Protein AF-A0AAD1SUN0-F1 (afdb_monomer)

Radius of gyration: 38.85 Å; Cα contacts (8 Å, |Δi|>4): 7; chains: 1; bounding box: 91×62×96 Å

Mean predicted aligned error: 17.89 Å

Secondary structure (DSSP, 8-state):
-----------------------------------HHHHHHHHHHHHHHHHHHHHHHHSTT--HHHHHHHHHHHHHHHHHHHHHHHHHHHHHHHHHHHHHHHHHHHHHHHHHHHHHHHHHHHHHHHHHHHHHHHHHHHHHHT-

Structure (mmCIF, N/CA/C/O backbone):
data_AF-A0AAD1SUN0-F1
#
_entry.id   AF-A0AAD1SUN0-F1
#
loop_
_atom_site.group_PDB
_atom_site.id
_atom_site.type_symbol
_atom_site.label_atom_id
_atom_site.label_alt_id
_atom_site.label_comp_id
_atom_site.label_asym_id
_atom_site.label_entity_id
_atom_site.label_seq_id
_atom_site.pdbx_PDB_ins_code
_atom_site.Cartn_x
_atom_site.Cartn_y
_atom_site.Cartn_z
_atom_site.occupancy
_atom_site.B_iso_or_equiv
_atom_site.auth_seq_id
_atom_site.auth_comp_id
_atom_site.auth_asym_id
_atom_site.auth_atom_id
_atom_site.pdbx_PDB_model_num
ATOM 1 N N . MET A 1 1 ? -53.455 -51.529 -36.685 1.00 41.94 1 MET A N 1
ATOM 2 C CA . MET A 1 1 ? -52.200 -52.299 -36.630 1.00 41.94 1 MET A CA 1
ATOM 3 C C . MET A 1 1 ? -51.258 -51.545 -35.699 1.00 41.94 1 MET A C 1
ATOM 5 O O . MET A 1 1 ? -50.273 -50.977 -36.146 1.00 41.94 1 MET A O 1
ATOM 9 N N . ASP A 1 2 ? -51.741 -51.198 -34.504 1.00 36.34 2 ASP A N 1
ATOM 10 C CA . ASP A 1 2 ? -51.813 -52.067 -33.309 1.00 36.34 2 ASP A CA 1
ATOM 11 C C . ASP A 1 2 ? -50.389 -52.243 -32.767 1.00 36.34 2 ASP A C 1
ATOM 13 O O . ASP A 1 2 ? -49.570 -52.905 -33.393 1.00 36.34 2 ASP A O 1
ATOM 17 N N . ASP A 1 3 ? -49.972 -51.387 -31.837 1.00 35.53 3 ASP A N 1
ATOM 18 C CA . ASP A 1 3 ? -50.198 -51.480 -30.381 1.00 35.53 3 ASP A CA 1
ATOM 19 C C . ASP A 1 3 ? -49.191 -52.420 -29.702 1.00 35.53 3 ASP A C 1
ATOM 21 O O . ASP A 1 3 ? -48.706 -53.370 -30.306 1.00 35.53 3 ASP A O 1
ATOM 25 N N . PHE A 1 4 ? -48.954 -52.142 -28.413 1.00 38.84 4 PHE A N 1
ATOM 26 C CA . PHE A 1 4 ? -48.244 -52.963 -27.419 1.00 38.84 4 PHE A CA 1
ATOM 27 C C . PHE A 1 4 ? -46.701 -52.795 -27.413 1.00 38.84 4 PHE A C 1
ATOM 29 O O . PHE A 1 4 ? -46.012 -53.251 -28.309 1.00 38.84 4 PHE A O 1
ATOM 36 N N . LEU A 1 5 ? -46.030 -52.174 -26.427 1.00 44.25 5 LEU A N 1
ATOM 37 C CA . LEU A 1 5 ? -46.347 -51.982 -25.005 1.00 44.25 5 LEU A CA 1
ATOM 38 C C . LEU A 1 5 ? -45.581 -50.792 -24.376 1.00 44.25 5 LEU A C 1
ATOM 40 O O . LEU A 1 5 ? -44.365 -50.815 -24.210 1.00 44.25 5 LEU A O 1
ATOM 44 N N . ARG A 1 6 ? -46.336 -49.800 -23.905 1.00 42.62 6 ARG A N 1
ATOM 45 C CA . ARG A 1 6 ? -46.276 -49.283 -22.513 1.00 42.62 6 ARG A CA 1
ATOM 46 C C . ARG A 1 6 ? -47.408 -50.015 -21.740 1.00 42.62 6 ARG A C 1
ATOM 48 O O . ARG A 1 6 ? -48.245 -50.571 -22.455 1.00 42.62 6 ARG A O 1
ATOM 55 N N . PRO A 1 7 ? -47.593 -49.994 -20.392 1.00 51.97 7 PRO A N 1
ATOM 56 C CA . PRO A 1 7 ? -46.972 -49.250 -19.264 1.00 51.97 7 PRO A CA 1
ATOM 57 C C . PRO A 1 7 ? -46.774 -50.229 -18.029 1.00 51.97 7 PRO A C 1
ATOM 59 O O . PRO A 1 7 ? -46.517 -51.390 -18.345 1.00 51.97 7 PRO A O 1
ATOM 62 N N . PRO A 1 8 ? -46.877 -49.933 -16.689 1.00 49.47 8 PRO A N 1
ATOM 63 C CA . PRO A 1 8 ? -47.323 -48.738 -15.944 1.00 49.47 8 PRO A CA 1
ATOM 64 C C . PRO A 1 8 ? -46.429 -48.234 -14.769 1.00 49.47 8 PRO A C 1
ATOM 66 O O . PRO A 1 8 ? -45.365 -48.791 -14.509 1.00 49.47 8 PRO A O 1
ATOM 69 N N . PRO A 1 9 ? -46.834 -47.123 -14.100 1.00 50.16 9 PRO A N 1
ATOM 70 C CA . PRO A 1 9 ? -46.079 -46.412 -13.060 1.00 50.16 9 PRO A CA 1
ATOM 71 C C . PRO A 1 9 ? -46.618 -46.649 -11.623 1.00 50.16 9 PRO A C 1
ATOM 73 O O . PRO A 1 9 ? -47.548 -47.428 -11.432 1.00 50.16 9 PRO A O 1
ATOM 76 N N . VAL A 1 10 ? -46.107 -45.841 -10.669 1.00 39.06 10 VAL A N 1
ATOM 77 C CA . VAL A 1 10 ? -46.597 -45.544 -9.289 1.00 39.06 10 VAL A CA 1
ATOM 78 C C . VAL A 1 10 ? -45.982 -46.467 -8.210 1.00 39.06 10 VAL A C 1
ATOM 80 O O . VAL A 1 10 ? -45.992 -47.675 -8.365 1.00 39.06 10 VAL A O 1
ATOM 83 N N . THR A 1 11 ? -45.296 -45.980 -7.161 1.00 35.53 11 THR A N 1
ATOM 84 C CA . THR A 1 11 ? -45.828 -45.227 -5.998 1.00 35.53 11 THR A CA 1
ATOM 85 C C . THR A 1 11 ? -44.794 -44.341 -5.279 1.00 35.53 11 THR A C 1
ATOM 87 O O . THR A 1 11 ? -43.646 -44.726 -5.076 1.00 35.53 11 THR A O 1
ATOM 90 N N . GLN A 1 12 ? -45.262 -43.173 -4.822 1.00 39.38 12 GLN A N 1
ATOM 91 C CA . GLN A 1 12 ? -44.633 -42.284 -3.836 1.00 39.38 12 GLN A CA 1
ATOM 92 C C . GLN A 1 12 ? -44.513 -42.942 -2.444 1.00 39.38 12 GLN A C 1
ATOM 94 O O . GLN A 1 12 ? -45.413 -43.673 -2.038 1.00 39.38 12 GLN A O 1
ATOM 99 N N . GLY A 1 13 ? -43.479 -42.582 -1.671 1.00 31.98 13 GLY A N 1
ATOM 100 C CA . GLY A 1 13 ? -43.454 -42.745 -0.209 1.00 31.98 13 GLY A CA 1
ATOM 101 C C . GLY A 1 13 ? -42.093 -42.411 0.432 1.00 31.98 13 GLY A C 1
ATOM 102 O O . GLY A 1 13 ? -41.074 -42.738 -0.167 1.00 31.98 13 GLY A O 1
ATOM 103 N N . PRO A 1 14 ? -42.033 -41.733 1.599 1.00 47.59 14 PRO A N 1
ATOM 104 C CA . PRO A 1 14 ? -40.945 -40.821 1.957 1.00 47.59 14 PRO A CA 1
ATOM 105 C C . PRO A 1 14 ? -40.041 -41.375 3.064 1.00 47.59 14 PRO A C 1
ATOM 107 O O . PRO A 1 14 ? -40.528 -41.662 4.149 1.00 47.59 14 PRO A O 1
ATOM 110 N N . HIS A 1 15 ? -38.722 -41.414 2.871 1.00 38.75 15 HIS A N 1
ATOM 111 C CA . HIS A 1 15 ? -37.797 -41.534 4.001 1.00 38.75 15 HIS A CA 1
ATOM 112 C C . HIS A 1 15 ? -36.588 -40.628 3.812 1.00 38.75 15 HIS A C 1
ATOM 114 O O . HIS A 1 15 ? -35.881 -40.677 2.808 1.00 38.75 15 HIS A O 1
ATOM 120 N N . GLY A 1 16 ? -36.432 -39.732 4.784 1.00 44.34 16 GLY A N 1
ATOM 121 C CA . GLY A 1 16 ? -35.433 -38.688 4.793 1.00 44.34 16 GLY A CA 1
ATOM 122 C C . GLY A 1 16 ? -34.009 -39.223 4.812 1.00 44.34 16 GLY A C 1
ATOM 123 O O . GLY A 1 16 ? -33.679 -40.183 5.502 1.00 44.34 16 GLY A O 1
ATOM 124 N N . ALA A 1 17 ? -33.151 -38.498 4.113 1.00 36.12 17 ALA A N 1
ATOM 125 C CA . ALA A 1 17 ? -31.751 -38.399 4.455 1.00 36.12 17 ALA A CA 1
ATOM 126 C C . ALA A 1 17 ? -31.394 -36.916 4.383 1.00 36.12 17 ALA A C 1
ATOM 128 O O . ALA A 1 17 ? -31.304 -36.318 3.312 1.00 36.12 17 ALA A O 1
ATOM 129 N N . THR A 1 18 ? -31.260 -36.320 5.561 1.00 41.66 18 THR A N 1
ATOM 130 C CA . THR A 1 18 ? -30.666 -35.012 5.806 1.00 41.66 18 THR A CA 1
ATOM 131 C C . THR A 1 18 ? -29.306 -34.933 5.111 1.00 41.66 18 THR A C 1
ATOM 133 O O . THR A 1 18 ? -28.296 -35.364 5.664 1.00 41.66 18 THR A O 1
ATOM 136 N N . MET A 1 19 ? -29.248 -34.377 3.901 1.00 37.12 19 MET A N 1
ATOM 137 C CA . MET A 1 19 ? -27.981 -33.961 3.309 1.00 37.12 19 MET A CA 1
ATOM 138 C C . MET A 1 19 ? -27.712 -32.526 3.743 1.00 37.12 19 MET A C 1
ATOM 140 O O . MET A 1 19 ? -28.298 -31.574 3.237 1.00 37.12 19 MET A O 1
ATOM 144 N N . ARG A 1 20 ? -26.856 -32.423 4.766 1.00 38.78 20 ARG A N 1
ATOM 145 C CA . ARG A 1 20 ? -26.199 -31.206 5.255 1.00 38.78 20 ARG A CA 1
ATOM 146 C C . ARG A 1 20 ? -25.945 -30.221 4.110 1.00 38.78 20 ARG A C 1
ATOM 148 O O . ARG A 1 20 ? -25.212 -30.555 3.181 1.00 38.78 20 ARG A O 1
ATOM 155 N N . SER A 1 21 ? -26.466 -28.999 4.238 1.00 36.56 21 SER A N 1
ATOM 156 C CA . SER A 1 21 ? -25.979 -27.841 3.487 1.00 36.56 21 SER A CA 1
ATOM 157 C C . SER A 1 21 ? -24.461 -27.772 3.619 1.00 36.56 21 SER A C 1
ATOM 159 O O . SER A 1 21 ? -23.932 -27.412 4.670 1.00 36.56 21 SER A O 1
ATOM 161 N N . LYS A 1 22 ? -23.745 -28.133 2.553 1.00 40.53 22 LYS A N 1
ATOM 162 C CA . LYS A 1 22 ? -22.375 -27.673 2.354 1.00 40.53 22 LYS A CA 1
ATOM 163 C C . LYS A 1 22 ? -22.503 -26.201 1.991 1.00 40.53 22 LYS A C 1
ATOM 165 O O . LYS A 1 22 ? -22.790 -25.866 0.847 1.00 40.53 22 LYS A O 1
ATOM 170 N N . THR A 1 23 ? -22.338 -25.331 2.980 1.00 38.06 23 THR A N 1
ATOM 171 C CA . THR A 1 23 ? -21.992 -23.934 2.735 1.00 38.06 23 THR A CA 1
ATOM 172 C C . THR A 1 23 ? -20.718 -23.953 1.896 1.00 38.06 23 THR A C 1
ATOM 174 O O . THR A 1 23 ? -19.643 -24.271 2.404 1.00 38.06 23 THR A O 1
ATOM 177 N N . MET A 1 24 ? -20.841 -23.720 0.588 1.00 34.72 24 MET A N 1
ATOM 178 C CA . MET A 1 24 ? -19.691 -23.385 -0.240 1.00 34.72 24 MET A CA 1
ATOM 179 C C . MET A 1 24 ? -19.200 -22.038 0.274 1.00 34.72 24 MET A C 1
ATOM 181 O O . MET A 1 24 ? -19.840 -21.011 0.062 1.00 34.72 24 MET A O 1
ATOM 185 N N . MET A 1 25 ? -18.100 -22.066 1.022 1.00 39.41 25 MET A N 1
ATOM 186 C CA . MET A 1 25 ? -17.300 -20.872 1.251 1.00 39.41 25 MET A CA 1
ATOM 187 C C . MET A 1 25 ? -16.955 -20.301 -0.130 1.00 39.41 25 MET A C 1
ATOM 189 O O . MET A 1 25 ? -16.603 -21.091 -1.014 1.00 39.41 25 MET A O 1
ATOM 193 N N . PRO A 1 26 ? -17.050 -18.982 -0.353 1.00 39.50 26 PRO A N 1
ATOM 194 C CA . PRO A 1 26 ? -16.457 -18.401 -1.540 1.00 39.50 26 PRO A CA 1
ATOM 195 C C . PRO A 1 26 ? -14.958 -18.690 -1.459 1.00 39.50 26 PRO A C 1
ATOM 197 O O . PRO A 1 26 ? -14.254 -18.175 -0.593 1.00 39.50 26 PRO A O 1
ATOM 200 N N . THR A 1 27 ? -14.478 -19.587 -2.315 1.00 39.59 27 THR A N 1
ATOM 201 C CA . THR A 1 27 ? -13.056 -19.686 -2.612 1.00 39.59 27 THR A CA 1
ATOM 202 C C . THR A 1 27 ? -12.670 -18.350 -3.215 1.00 39.59 27 THR A C 1
ATOM 204 O O . THR A 1 27 ? -13.026 -18.063 -4.359 1.00 39.59 27 THR A O 1
ATOM 207 N N . SER A 1 28 ? -11.998 -17.518 -2.422 1.00 39.12 28 SER A N 1
ATOM 208 C CA . SER A 1 28 ? -11.240 -16.388 -2.936 1.00 39.12 28 SER A CA 1
ATOM 209 C C . SER A 1 28 ? -10.418 -16.889 -4.122 1.00 39.12 28 SER A C 1
ATOM 211 O O . SER A 1 28 ? -9.710 -17.890 -3.961 1.00 39.12 28 SER A O 1
ATOM 213 N N . PRO A 1 29 ? -10.475 -16.259 -5.304 1.00 42.75 29 PRO A N 1
ATOM 214 C CA . PRO A 1 29 ? -9.428 -16.478 -6.277 1.00 42.75 29 PRO A CA 1
ATOM 215 C C . PRO A 1 29 ? -8.157 -15.843 -5.702 1.00 42.75 29 PRO A C 1
ATOM 217 O O . PRO A 1 29 ? -7.904 -14.655 -5.861 1.00 42.75 29 PRO A O 1
ATOM 220 N N . ILE A 1 30 ? -7.372 -16.640 -4.976 1.00 47.72 30 ILE A N 1
ATOM 221 C CA . ILE A 1 30 ? -5.936 -16.410 -4.851 1.00 47.72 30 ILE A CA 1
ATOM 222 C C . ILE A 1 30 ? -5.380 -16.780 -6.217 1.00 47.72 30 ILE A C 1
ATOM 224 O O . ILE A 1 30 ? -5.221 -17.962 -6.505 1.00 47.72 30 ILE A O 1
ATOM 228 N N . SER A 1 31 ? -5.188 -15.795 -7.086 1.00 44.25 31 SER A N 1
ATOM 229 C CA . SER A 1 31 ? -4.322 -15.893 -8.266 1.00 44.25 31 SER A CA 1
ATOM 230 C C . SER A 1 31 ? -4.162 -14.507 -8.878 1.00 44.25 31 SER A C 1
ATOM 232 O O . SER A 1 31 ? -4.681 -14.220 -9.951 1.00 44.25 31 SER A O 1
ATOM 234 N N . THR A 1 32 ? -3.419 -13.660 -8.176 1.00 43.69 32 THR A N 1
ATOM 235 C CA . THR A 1 32 ? -2.655 -12.593 -8.827 1.00 43.69 32 THR A CA 1
ATOM 236 C C . THR A 1 32 ? -1.283 -12.484 -8.171 1.00 43.69 32 THR A C 1
ATOM 238 O O . THR A 1 32 ? -0.776 -11.400 -7.939 1.00 43.69 32 THR A O 1
ATOM 241 N N . GLU A 1 33 ? -0.644 -13.623 -7.892 1.00 40.44 33 GLU A N 1
ATOM 242 C CA . GLU A 1 33 ? 0.822 -13.663 -7.901 1.00 40.44 33 GLU A CA 1
ATOM 243 C C . GLU A 1 33 ? 1.262 -13.704 -9.371 1.00 40.44 33 GLU A C 1
ATOM 245 O O . GLU A 1 33 ? 1.795 -14.692 -9.873 1.00 40.44 33 GLU A O 1
ATOM 250 N N . VAL A 1 34 ? 0.964 -12.639 -10.117 1.00 45.28 34 VAL A N 1
ATOM 251 C CA . VAL A 1 34 ? 1.682 -12.383 -11.360 1.00 45.28 34 VAL A CA 1
ATOM 252 C C . VAL A 1 34 ? 3.023 -11.813 -10.920 1.00 45.28 34 VAL A C 1
ATOM 254 O O . VAL A 1 34 ? 3.179 -10.621 -10.739 1.00 45.28 34 VAL A O 1
ATOM 257 N N . SER A 1 35 ? 3.963 -12.722 -10.667 1.00 50.03 35 SER A N 1
ATOM 258 C CA . SER A 1 35 ? 5.331 -12.594 -11.160 1.00 50.03 35 SER A CA 1
ATOM 259 C C . SER A 1 35 ? 6.093 -11.289 -10.866 1.00 50.03 35 SER A C 1
ATOM 261 O O . SER A 1 35 ? 6.850 -10.844 -11.721 1.00 50.03 35 SER A O 1
ATOM 263 N N . GLU A 1 36 ? 6.054 -10.763 -9.638 1.00 45.72 36 GLU A N 1
ATOM 264 C CA . GLU A 1 36 ? 7.056 -9.763 -9.204 1.00 45.72 36 GLU A CA 1
ATOM 265 C C . GLU A 1 36 ? 8.490 -10.263 -9.486 1.00 45.72 36 GLU A C 1
ATOM 267 O O . GLU A 1 36 ? 9.360 -9.511 -9.914 1.00 45.72 36 GLU A O 1
ATOM 272 N N . ALA A 1 37 ? 8.722 -11.575 -9.345 1.00 41.97 37 ALA A N 1
ATOM 273 C CA . ALA A 1 37 ? 9.991 -12.208 -9.694 1.00 41.97 37 ALA A CA 1
ATOM 274 C C . ALA A 1 37 ? 10.290 -12.230 -11.207 1.00 41.97 37 ALA A C 1
ATOM 276 O O . ALA A 1 37 ? 11.460 -12.156 -11.566 1.00 41.97 37 ALA A O 1
ATOM 277 N N . SER A 1 38 ? 9.282 -12.325 -12.088 1.00 49.25 38 SER A N 1
ATOM 278 C CA . SER A 1 38 ? 9.527 -12.337 -13.544 1.00 49.25 38 SER A CA 1
ATOM 279 C C . SER A 1 38 ? 9.716 -10.930 -14.114 1.00 49.25 38 SER A C 1
ATOM 281 O O . SER A 1 38 ? 10.458 -10.754 -15.079 1.00 49.25 38 SER A O 1
ATOM 283 N N . GLU A 1 39 ? 9.080 -9.919 -13.519 1.00 54.66 39 GLU A N 1
ATOM 284 C CA . GLU A 1 39 ? 9.265 -8.518 -13.912 1.00 54.66 39 GLU A CA 1
ATOM 285 C C . GLU A 1 39 ? 10.636 -8.002 -13.454 1.00 54.66 39 GLU A C 1
ATOM 287 O O . GLU A 1 39 ? 11.357 -7.398 -14.249 1.00 54.66 39 GLU A O 1
ATOM 292 N N . LEU A 1 40 ? 11.077 -8.360 -12.238 1.00 56.44 40 LEU A N 1
ATOM 293 C CA . LEU A 1 40 ? 12.424 -8.038 -11.754 1.00 56.44 40 LEU A CA 1
ATOM 294 C C . LEU A 1 40 ? 13.521 -8.644 -12.648 1.00 56.44 40 LEU A C 1
ATOM 296 O O . LEU A 1 40 ? 14.489 -7.959 -12.976 1.00 56.44 40 LEU A O 1
ATOM 300 N N . THR A 1 41 ? 13.350 -9.893 -13.107 1.00 61.81 41 THR A N 1
ATOM 301 C CA . THR A 1 41 ? 14.300 -10.523 -14.042 1.00 61.81 41 THR A CA 1
ATOM 302 C C . THR A 1 41 ? 14.341 -9.835 -15.406 1.00 61.81 41 THR A C 1
ATOM 304 O O . THR A 1 41 ? 15.405 -9.779 -16.018 1.00 61.81 41 THR A O 1
ATOM 307 N N . GLY A 1 42 ? 13.220 -9.271 -15.869 1.00 70.25 42 GLY A N 1
ATOM 308 C CA . GLY A 1 42 ? 13.174 -8.507 -17.118 1.00 70.25 42 GLY A CA 1
ATOM 309 C C . GLY A 1 42 ? 13.968 -7.203 -17.023 1.00 70.25 42 GLY A C 1
ATOM 310 O O . GLY A 1 42 ? 14.765 -6.897 -17.908 1.00 70.25 42 GLY A O 1
ATOM 311 N N . TYR A 1 43 ? 13.833 -6.472 -15.912 1.00 68.31 43 TYR A N 1
ATOM 312 C CA . TYR A 1 43 ? 14.621 -5.260 -15.671 1.00 68.31 43 TYR A CA 1
ATOM 313 C C . TYR A 1 43 ? 16.120 -5.547 -15.528 1.00 68.31 43 TYR A C 1
ATOM 315 O O . TYR A 1 43 ? 16.939 -4.792 -16.052 1.00 68.31 43 TYR A O 1
ATOM 323 N N . GLU A 1 44 ? 16.500 -6.633 -14.849 1.00 73.88 44 GLU A N 1
ATOM 324 C CA . GLU A 1 44 ? 17.904 -7.052 -14.732 1.00 73.88 44 GLU A CA 1
ATOM 325 C C . GLU A 1 44 ? 18.524 -7.380 -16.096 1.00 73.88 44 GLU A C 1
ATOM 327 O O . GLU A 1 44 ? 19.663 -6.986 -16.364 1.00 73.88 44 GLU A O 1
ATOM 332 N N . GLU A 1 45 ? 17.768 -8.039 -16.976 1.00 76.75 45 GLU A N 1
ATOM 333 C CA . GLU A 1 45 ? 18.192 -8.331 -18.343 1.00 76.75 45 GLU A CA 1
ATOM 334 C C . GLU A 1 45 ? 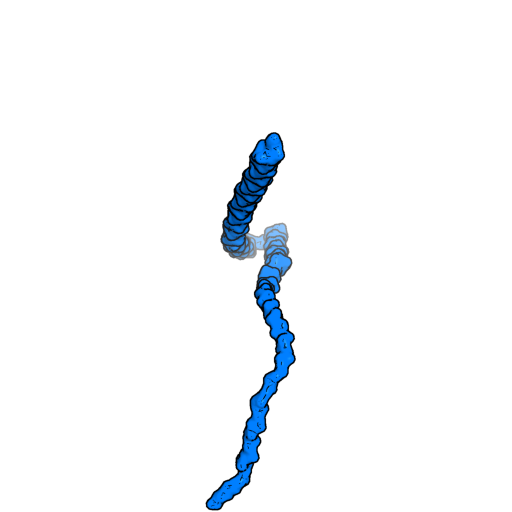18.370 -7.042 -19.160 1.00 76.75 45 GLU A C 1
ATOM 336 O O . GLU A 1 45 ? 19.441 -6.831 -19.734 1.00 76.75 45 GLU A O 1
ATOM 341 N N . THR A 1 46 ? 17.396 -6.123 -19.141 1.00 77.44 46 THR A N 1
ATOM 342 C CA . THR A 1 46 ? 17.505 -4.822 -19.828 1.00 77.44 46 THR A CA 1
ATOM 343 C C . THR A 1 46 ? 18.689 -3.999 -19.309 1.00 77.44 46 THR A C 1
ATOM 345 O O . THR A 1 46 ? 19.428 -3.400 -20.090 1.00 77.44 46 THR A O 1
ATOM 348 N N . ILE A 1 47 ? 18.937 -3.995 -17.995 1.00 78.06 47 ILE A N 1
ATOM 349 C CA . ILE A 1 47 ? 20.110 -3.340 -17.393 1.00 78.06 47 ILE A CA 1
ATOM 350 C C . ILE A 1 47 ? 21.416 -4.001 -17.854 1.00 78.06 47 ILE A C 1
ATOM 352 O O . ILE A 1 47 ? 22.410 -3.302 -18.068 1.00 78.06 47 ILE A O 1
ATOM 356 N N . GLY A 1 48 ? 21.420 -5.324 -18.027 1.00 78.44 48 GLY A N 1
ATOM 357 C CA . GLY A 1 48 ? 22.531 -6.077 -18.603 1.00 78.44 48 GLY A CA 1
ATOM 358 C C . GLY A 1 48 ? 22.867 -5.623 -20.024 1.00 78.44 48 GLY A C 1
ATOM 359 O O . GLY A 1 48 ? 24.023 -5.296 -20.293 1.00 78.44 48 GLY A O 1
ATOM 360 N N . TRP A 1 49 ? 21.860 -5.510 -20.894 1.00 79.06 49 TRP A N 1
ATOM 361 C CA . TRP A 1 49 ? 22.023 -5.014 -22.266 1.00 79.06 49 TRP A CA 1
ATOM 362 C C . TRP A 1 49 ? 22.517 -3.562 -22.303 1.00 79.06 49 TRP A C 1
ATOM 364 O O . TRP A 1 49 ? 23.512 -3.269 -22.960 1.00 79.06 49 TRP A O 1
ATOM 374 N N . MET A 1 50 ? 21.929 -2.671 -21.497 1.00 75.81 50 MET A N 1
ATOM 375 C CA . MET A 1 50 ? 22.376 -1.272 -21.405 1.00 75.81 50 MET A CA 1
ATOM 376 C C . MET A 1 50 ? 23.824 -1.140 -20.912 1.00 75.81 50 MET A C 1
ATOM 378 O O . MET A 1 50 ? 24.554 -0.237 -21.326 1.00 75.81 50 MET A O 1
ATOM 382 N N . ARG A 1 51 ? 24.256 -2.021 -20.001 1.00 76.81 51 ARG A N 1
ATOM 383 C CA . ARG A 1 51 ? 25.641 -2.061 -19.518 1.00 76.81 51 ARG A CA 1
ATOM 384 C C . ARG A 1 51 ? 26.600 -2.511 -20.619 1.00 76.81 51 ARG A C 1
ATOM 386 O O . ARG A 1 51 ? 27.690 -1.950 -20.706 1.00 76.81 51 ARG A O 1
ATOM 393 N N . GLU A 1 52 ? 26.213 -3.498 -21.419 1.00 76.56 52 GLU A N 1
ATOM 394 C CA . GLU A 1 52 ? 27.015 -3.978 -22.546 1.00 76.56 52 GLU A CA 1
ATOM 395 C C . GLU A 1 52 ? 27.151 -2.894 -23.624 1.00 76.56 52 GLU A C 1
ATOM 397 O O . GLU A 1 52 ? 28.266 -2.589 -24.048 1.00 76.56 52 GLU A O 1
ATOM 402 N N . ASP A 1 53 ? 26.059 -2.206 -23.966 1.00 72.88 53 ASP A N 1
ATOM 403 C CA . ASP A 1 53 ? 26.074 -1.078 -24.905 1.00 72.88 53 ASP A CA 1
ATOM 404 C C . ASP A 1 53 ? 26.977 0.064 -24.412 1.00 72.88 53 ASP A C 1
ATOM 406 O O . ASP A 1 53 ? 27.781 0.615 -25.169 1.00 72.88 53 ASP A O 1
ATOM 410 N N . LEU A 1 54 ? 26.923 0.387 -23.113 1.00 69.88 54 LEU A N 1
ATOM 411 C CA . LEU A 1 54 ? 27.836 1.348 -22.485 1.00 69.88 54 LEU A CA 1
ATOM 412 C C . LEU A 1 54 ? 29.295 0.881 -22.510 1.00 69.88 54 LEU A C 1
ATOM 414 O O . LEU A 1 54 ? 30.195 1.696 -22.717 1.00 69.88 54 LEU A O 1
ATOM 418 N N . HIS A 1 55 ? 29.549 -0.412 -22.312 1.00 73.06 55 HIS A N 1
ATOM 419 C CA . HIS A 1 55 ? 30.894 -0.970 -22.375 1.00 73.06 55 HIS A CA 1
ATOM 420 C C . HIS A 1 55 ? 31.469 -0.862 -23.795 1.00 73.06 55 HIS A C 1
ATOM 422 O O . HIS A 1 55 ? 32.606 -0.408 -23.961 1.00 73.06 55 HIS A O 1
ATOM 428 N N . ILE A 1 56 ? 30.664 -1.170 -24.818 1.00 70.25 56 ILE A N 1
ATOM 429 C CA . ILE A 1 56 ? 31.011 -0.983 -26.233 1.00 70.25 56 ILE A CA 1
ATOM 430 C C . ILE A 1 56 ? 31.346 0.488 -26.504 1.00 70.25 56 ILE A C 1
ATOM 432 O O . ILE A 1 56 ? 32.403 0.768 -27.064 1.00 70.25 56 ILE A O 1
ATOM 436 N N . LEU A 1 57 ? 30.532 1.433 -26.017 1.00 63.97 57 LEU A N 1
ATOM 437 C CA . LEU A 1 57 ? 30.772 2.880 -26.154 1.00 63.97 57 LEU A CA 1
ATOM 438 C C . LEU A 1 57 ? 32.081 3.360 -25.503 1.00 63.97 57 LEU A C 1
ATOM 440 O O . LEU A 1 57 ? 32.639 4.372 -25.927 1.00 63.97 57 LEU A O 1
ATOM 444 N N . THR A 1 58 ? 32.582 2.661 -24.479 1.00 64.94 58 THR A N 1
ATOM 445 C CA . THR A 1 58 ? 33.856 2.990 -23.812 1.00 64.94 58 THR A CA 1
ATOM 446 C C . THR A 1 58 ? 35.086 2.321 -24.432 1.00 64.94 58 THR A C 1
ATOM 448 O O . THR A 1 58 ? 36.216 2.673 -24.080 1.00 64.94 58 THR A O 1
ATOM 451 N N . ALA A 1 59 ? 34.906 1.383 -25.366 1.00 69.19 59 ALA A N 1
ATOM 452 C CA . ALA A 1 59 ? 36.011 0.731 -26.058 1.00 69.19 59 ALA A CA 1
ATOM 453 C C . ALA A 1 59 ? 36.645 1.676 -27.099 1.00 69.19 59 ALA A C 1
ATOM 455 O O . ALA A 1 59 ? 35.955 2.289 -27.910 1.00 69.19 59 ALA A O 1
ATOM 456 N N . SER A 1 60 ? 37.983 1.767 -27.127 1.00 57.34 60 SER A N 1
ATOM 457 C CA . SER A 1 60 ? 38.753 2.705 -27.977 1.00 57.34 60 SER A CA 1
ATOM 458 C C . SER A 1 60 ? 38.627 2.508 -29.503 1.00 57.34 60 SER A C 1
ATOM 460 O O . SER A 1 60 ? 39.360 3.141 -30.258 1.00 57.34 60 SER A O 1
ATOM 462 N N . SER A 1 61 ? 37.740 1.627 -29.967 1.00 65.19 61 SER A N 1
ATOM 463 C CA . SER A 1 61 ? 37.517 1.267 -31.373 1.00 65.19 61 SER A CA 1
ATOM 464 C C . SER A 1 61 ? 36.208 1.796 -31.968 1.00 65.19 61 SER A C 1
ATOM 466 O O . SER A 1 61 ? 35.974 1.584 -33.155 1.00 65.19 61 SER A O 1
ATOM 468 N N . VAL A 1 62 ? 35.347 2.447 -31.179 1.00 64.88 62 VAL A N 1
ATOM 469 C CA . VAL A 1 62 ? 34.074 2.998 -31.670 1.00 64.88 62 VAL A CA 1
ATOM 470 C C . VAL A 1 62 ? 34.323 4.322 -32.389 1.00 64.88 62 VAL A C 1
ATOM 472 O O . VAL A 1 62 ? 34.983 5.215 -31.856 1.00 64.88 62 VAL A O 1
ATOM 475 N N . THR A 1 63 ? 33.806 4.454 -33.611 1.00 68.44 63 THR A N 1
ATOM 476 C CA . THR A 1 63 ? 33.879 5.714 -34.360 1.00 68.44 63 THR A CA 1
ATOM 477 C C . THR A 1 63 ? 32.712 6.631 -33.988 1.00 68.44 63 THR A C 1
ATOM 479 O O . THR A 1 63 ? 31.656 6.172 -33.557 1.00 68.44 63 THR A O 1
ATOM 482 N N . GLU A 1 64 ? 32.860 7.944 -34.179 1.00 63.09 64 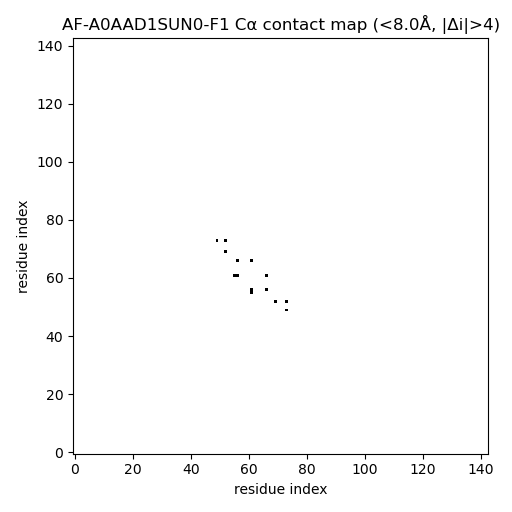GLU A N 1
ATOM 483 C C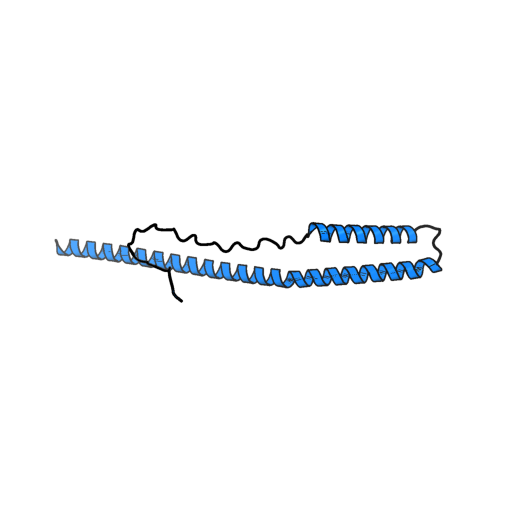A . GLU A 1 64 ? 31.793 8.922 -33.895 1.00 63.09 64 GLU A CA 1
ATOM 484 C C . GLU A 1 64 ? 30.488 8.620 -34.669 1.00 63.09 64 GLU A C 1
ATOM 486 O O . GLU A 1 64 ? 29.393 8.904 -34.185 1.00 63.09 64 GLU A O 1
ATOM 491 N N . ALA A 1 65 ? 30.597 7.968 -35.8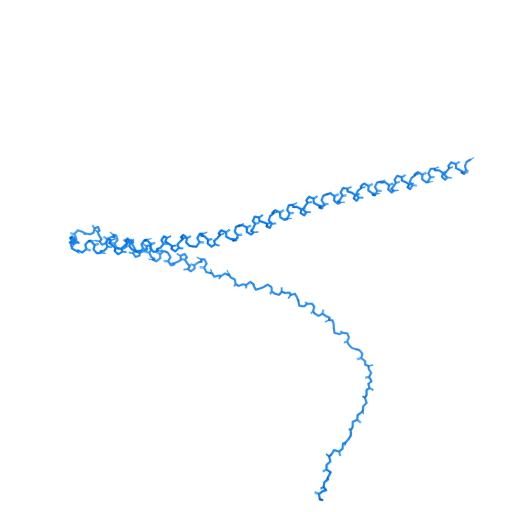34 1.00 68.75 65 ALA A N 1
ATOM 492 C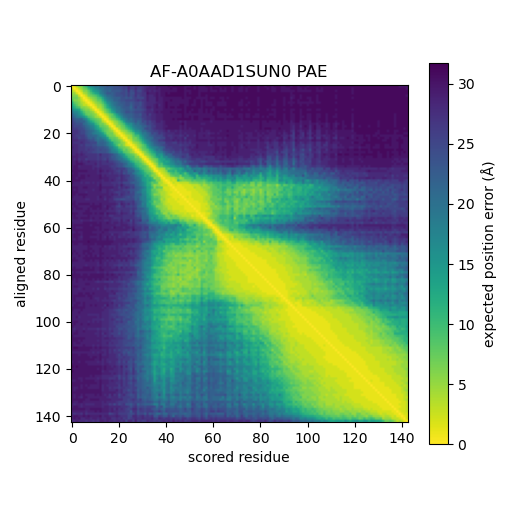 CA . ALA A 1 65 ? 29.465 7.537 -36.655 1.00 68.75 65 ALA A CA 1
ATOM 493 C C . ALA A 1 65 ? 28.650 6.386 -36.032 1.00 68.75 65 ALA A C 1
ATOM 495 O O . ALA A 1 65 ? 27.442 6.317 -36.251 1.00 68.75 65 ALA A O 1
ATOM 496 N N . ASP A 1 66 ? 29.285 5.529 -35.230 1.00 68.31 66 ASP A N 1
ATOM 497 C CA . ASP A 1 66 ? 28.636 4.420 -34.515 1.00 68.31 66 ASP A CA 1
ATOM 498 C C . ASP A 1 66 ? 28.119 4.865 -33.134 1.00 68.31 66 ASP A C 1
ATOM 500 O O . ASP A 1 66 ? 27.177 4.295 -32.585 1.00 68.31 66 ASP A O 1
ATOM 504 N N . PHE A 1 67 ? 28.710 5.930 -32.587 1.00 69.00 67 PHE A N 1
ATOM 505 C CA . PHE A 1 67 ? 28.404 6.462 -31.260 1.00 69.00 67 PHE A CA 1
ATOM 506 C C . PHE A 1 67 ? 27.017 7.118 -31.181 1.00 69.00 67 PHE A C 1
ATOM 508 O O . PHE A 1 67 ? 26.247 6.855 -30.259 1.00 69.00 67 PHE A O 1
ATOM 515 N N . ILE A 1 68 ? 26.676 7.969 -32.154 1.00 75.88 68 ILE A N 1
ATOM 516 C CA . ILE A 1 68 ? 25.404 8.712 -32.181 1.00 75.88 68 ILE A CA 1
ATOM 517 C C . ILE A 1 68 ? 24.168 7.790 -32.205 1.00 75.88 68 ILE A C 1
ATOM 519 O O . ILE A 1 68 ? 23.276 7.999 -31.378 1.00 75.88 68 ILE A O 1
ATOM 523 N N . PRO A 1 69 ? 24.066 6.788 -33.104 1.00 80.31 69 PRO A N 1
ATOM 524 C CA . PRO A 1 69 ? 22.895 5.915 -33.139 1.00 80.31 69 PRO A CA 1
ATOM 525 C C . PRO A 1 69 ? 22.761 5.067 -31.870 1.00 80.31 69 PRO A C 1
ATOM 527 O O . PRO A 1 69 ? 21.651 4.925 -31.370 1.00 80.31 69 PRO A O 1
ATOM 530 N N . LEU A 1 70 ? 23.871 4.577 -31.307 1.00 77.00 70 LEU A N 1
ATOM 531 C CA . LEU A 1 70 ? 23.857 3.767 -30.087 1.00 77.00 70 LEU A CA 1
ATOM 532 C C . LEU A 1 70 ? 23.410 4.576 -28.857 1.00 77.00 70 LEU A C 1
ATOM 534 O O . LEU A 1 70 ? 22.627 4.097 -28.042 1.00 77.00 70 LEU A O 1
ATOM 538 N N . VAL A 1 71 ? 23.837 5.838 -28.744 1.00 78.69 71 VAL A N 1
ATOM 539 C CA . VAL A 1 71 ? 23.375 6.731 -27.669 1.00 78.69 71 VAL A CA 1
ATOM 540 C C . VAL A 1 71 ? 21.891 7.075 -27.810 1.00 78.69 71 VAL A C 1
ATOM 542 O O . VAL A 1 71 ? 21.184 7.131 -26.801 1.00 78.69 71 VAL A O 1
ATOM 545 N N . GLU A 1 72 ? 21.391 7.318 -29.024 1.00 82.31 72 GLU A N 1
ATOM 546 C CA . GLU A 1 72 ? 19.959 7.581 -29.221 1.00 82.31 72 GLU A CA 1
ATOM 547 C C . GLU A 1 72 ? 19.098 6.334 -28.975 1.00 82.31 72 GLU A C 1
ATOM 549 O O . GLU A 1 72 ? 18.015 6.472 -28.400 1.00 82.31 72 GLU A O 1
ATOM 554 N N . ASP A 1 73 ? 19.590 5.139 -29.312 1.00 82.56 73 ASP A N 1
ATOM 555 C CA . ASP A 1 73 ? 18.911 3.877 -29.004 1.00 82.56 73 ASP A CA 1
ATOM 556 C C . ASP A 1 73 ? 18.846 3.635 -27.490 1.00 82.56 73 ASP A C 1
ATOM 558 O O . ASP A 1 73 ? 17.756 3.516 -26.927 1.00 82.56 73 ASP A O 1
ATOM 562 N N . LEU A 1 74 ? 19.977 3.752 -26.784 1.00 82.31 74 LEU A N 1
ATOM 563 C CA . LEU A 1 74 ? 20.027 3.655 -25.321 1.00 82.31 74 LEU A CA 1
ATOM 564 C C . LEU A 1 74 ? 19.082 4.664 -24.646 1.00 82.31 74 LEU A C 1
ATOM 566 O O . LEU A 1 74 ? 18.347 4.345 -23.711 1.00 82.31 74 LEU A O 1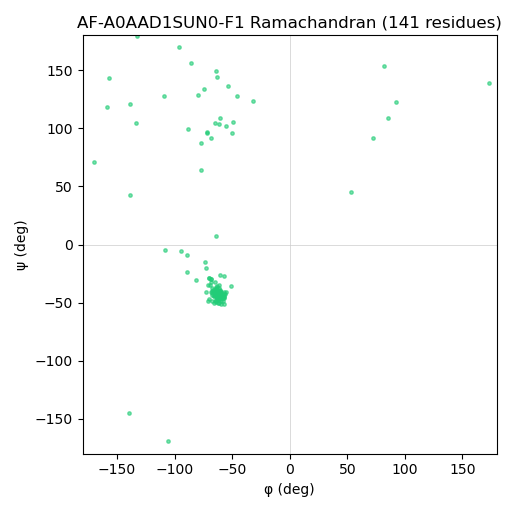
ATOM 570 N N . LYS A 1 75 ? 19.052 5.901 -25.142 1.00 82.50 75 LYS A N 1
ATOM 571 C CA . LYS A 1 75 ? 18.171 6.965 -24.643 1.00 82.50 75 LYS A CA 1
ATOM 572 C C . LYS A 1 75 ? 16.694 6.701 -24.945 1.00 82.50 75 LYS A C 1
ATOM 574 O O . LYS A 1 75 ? 15.835 7.198 -24.210 1.00 82.50 75 LYS A O 1
ATOM 579 N N . SER A 1 76 ? 16.381 5.994 -26.029 1.00 85.38 76 SER A N 1
ATOM 580 C CA . SER A 1 76 ? 15.027 5.540 -26.354 1.00 85.38 76 SER A CA 1
ATOM 581 C C . SER A 1 76 ? 14.592 4.429 -25.399 1.00 85.38 76 SER A C 1
ATOM 583 O O . SER A 1 76 ? 13.541 4.548 -24.766 1.00 85.38 76 SER A O 1
ATOM 585 N N . THR A 1 77 ? 15.449 3.426 -25.200 1.00 85.50 77 THR A N 1
ATOM 586 C CA . THR A 1 77 ? 15.238 2.314 -24.264 1.00 85.50 77 THR A CA 1
ATOM 587 C C . THR A 1 77 ? 15.015 2.823 -22.844 1.00 85.50 77 THR A C 1
ATOM 589 O O . THR A 1 77 ? 13.970 2.555 -22.256 1.00 85.50 77 THR A O 1
ATOM 592 N N . ILE A 1 78 ? 15.897 3.689 -22.330 1.00 82.75 78 ILE A N 1
ATOM 593 C CA . ILE A 1 78 ? 15.737 4.302 -21.000 1.00 82.75 78 ILE A CA 1
ATOM 594 C C . ILE A 1 78 ? 14.408 5.062 -20.889 1.00 82.75 78 ILE A C 1
ATOM 596 O O . ILE A 1 78 ? 13.726 4.974 -19.869 1.00 82.75 78 ILE A O 1
ATOM 600 N N . ARG A 1 79 ? 14.011 5.819 -21.922 1.00 88.44 79 ARG A N 1
ATOM 601 C CA . ARG A 1 79 ? 12.731 6.546 -21.903 1.00 88.44 79 ARG A CA 1
ATOM 602 C C . ARG A 1 79 ? 11.532 5.603 -21.838 1.00 88.44 79 ARG A C 1
ATOM 604 O O . ARG A 1 79 ? 10.583 5.914 -21.119 1.00 88.44 79 ARG A O 1
ATOM 611 N N . SER A 1 80 ? 11.575 4.494 -22.570 1.00 86.06 80 SER A N 1
ATOM 612 C CA . SER A 1 80 ? 10.522 3.476 -22.553 1.00 86.06 80 SER A CA 1
ATOM 613 C C . SER A 1 80 ? 10.406 2.822 -21.176 1.00 86.06 80 SER A C 1
ATOM 615 O O . SER A 1 80 ? 9.315 2.775 -20.613 1.00 86.06 80 SER A O 1
ATOM 617 N N . GLU A 1 81 ? 11.532 2.416 -20.590 1.00 85.69 81 GLU A N 1
ATOM 618 C CA . GLU A 1 81 ? 11.568 1.776 -19.269 1.00 85.69 81 GLU A CA 1
ATOM 619 C C . GLU A 1 81 ? 11.082 2.712 -18.156 1.00 85.69 81 GLU A C 1
ATOM 621 O O . GLU A 1 81 ? 10.264 2.337 -17.319 1.00 85.69 81 GLU A O 1
ATOM 626 N N . VAL A 1 82 ? 11.499 3.983 -18.181 1.00 84.75 82 VAL A N 1
ATOM 627 C CA . VAL A 1 82 ? 11.014 4.991 -17.224 1.00 84.75 82 VAL A CA 1
ATOM 628 C C . VAL A 1 82 ? 9.509 5.226 -17.373 1.00 84.75 82 VAL A C 1
ATOM 630 O O . VAL A 1 82 ? 8.817 5.435 -16.375 1.00 84.75 82 VAL A O 1
ATOM 633 N N . ALA A 1 83 ? 8.980 5.206 -18.599 1.00 83.94 83 ALA A N 1
ATOM 634 C CA . ALA A 1 83 ? 7.546 5.342 -18.830 1.00 83.94 83 ALA A CA 1
ATOM 635 C C . ALA A 1 83 ? 6.764 4.129 -18.303 1.00 83.94 83 ALA A C 1
ATOM 637 O O . ALA A 1 83 ? 5.721 4.323 -17.676 1.00 83.94 83 ALA A O 1
ATOM 638 N N . ALA A 1 84 ? 7.282 2.913 -18.506 1.00 85.19 84 ALA A N 1
ATOM 639 C CA . ALA A 1 84 ? 6.705 1.681 -17.975 1.00 85.19 84 ALA A CA 1
ATOM 640 C C . ALA A 1 84 ? 6.692 1.685 -16.439 1.00 85.19 84 ALA A C 1
ATOM 642 O O . ALA A 1 84 ? 5.626 1.553 -15.841 1.00 85.19 84 ALA A O 1
ATOM 643 N N . LEU A 1 85 ? 7.829 1.988 -15.807 1.00 85.31 85 LEU A N 1
ATOM 644 C CA . LEU A 1 85 ? 7.936 2.070 -14.348 1.00 85.31 85 LEU A CA 1
ATOM 645 C C . LEU A 1 85 ? 7.001 3.139 -13.767 1.00 85.31 85 LEU A C 1
ATOM 647 O O . LEU A 1 85 ? 6.357 2.942 -12.741 1.00 85.31 85 LEU A O 1
ATOM 651 N N . LYS A 1 86 ? 6.880 4.291 -14.436 1.00 86.12 86 LYS A N 1
ATOM 652 C CA . LYS A 1 86 ? 5.945 5.338 -14.012 1.00 86.12 86 LYS A CA 1
ATOM 653 C C . LYS A 1 86 ? 4.494 4.859 -14.079 1.00 86.12 86 LYS A C 1
ATOM 655 O O . LYS A 1 86 ? 3.718 5.194 -13.187 1.00 86.12 86 LYS A O 1
ATOM 660 N N . ALA A 1 87 ? 4.128 4.108 -15.116 1.00 81.94 87 ALA A N 1
ATOM 661 C CA . ALA A 1 87 ? 2.797 3.525 -15.227 1.00 81.94 87 ALA A CA 1
ATOM 662 C C . ALA A 1 87 ? 2.545 2.520 -14.092 1.00 81.94 87 ALA A C 1
ATOM 664 O O . ALA A 1 87 ? 1.517 2.608 -13.424 1.00 81.94 87 ALA A O 1
ATOM 665 N N . GLU A 1 88 ? 3.506 1.650 -13.796 1.00 85.44 88 GLU A N 1
ATOM 666 C CA . GLU A 1 88 ? 3.414 0.685 -12.697 1.00 85.44 88 GLU A CA 1
ATOM 667 C C . GLU A 1 88 ? 3.242 1.380 -11.334 1.00 85.44 88 GLU A C 1
ATOM 669 O O . GLU A 1 88 ? 2.300 1.090 -10.593 1.00 85.44 88 GLU A O 1
ATOM 674 N N . VAL A 1 89 ? 4.038 2.417 -11.054 1.00 83.00 89 VAL A N 1
ATOM 675 C CA . VAL A 1 89 ? 3.880 3.251 -9.849 1.00 83.00 89 VAL A CA 1
ATOM 676 C C . VAL A 1 89 ? 2.479 3.861 -9.766 1.00 83.00 89 VAL A C 1
ATOM 678 O O . VAL A 1 89 ? 1.878 3.871 -8.694 1.00 83.00 89 VAL A O 1
ATOM 681 N N . THR A 1 90 ? 1.913 4.335 -10.881 1.00 82.94 90 THR A N 1
ATOM 682 C CA . THR A 1 90 ? 0.528 4.837 -10.874 1.00 82.94 90 THR A CA 1
ATOM 683 C C . THR A 1 90 ? -0.508 3.738 -10.654 1.00 82.94 90 THR A C 1
ATOM 685 O O . THR A 1 90 ? -1.543 4.005 -10.051 1.00 82.94 90 THR A O 1
ATOM 688 N N . THR A 1 91 ? -0.249 2.497 -11.077 1.00 85.00 91 THR A N 1
ATOM 689 C CA . THR A 1 91 ? -1.160 1.377 -10.789 1.00 85.00 91 THR A CA 1
ATOM 690 C C . THR A 1 91 ? -1.158 0.979 -9.316 1.00 85.00 91 THR A C 1
ATOM 692 O O . THR A 1 91 ? -2.198 0.552 -8.821 1.00 85.00 91 THR A O 1
ATOM 695 N N . LEU A 1 92 ? -0.046 1.186 -8.600 1.00 84.19 92 LEU A N 1
ATOM 696 C CA . LEU A 1 92 ? 0.063 0.960 -7.153 1.00 84.19 92 LEU A CA 1
ATOM 697 C C . LEU A 1 92 ? -0.670 2.018 -6.309 1.00 84.19 92 LEU A C 1
ATOM 699 O O . LEU A 1 92 ? -1.038 1.736 -5.169 1.00 84.19 92 LEU A O 1
ATOM 703 N N . ASP A 1 93 ? -0.952 3.200 -6.863 1.00 86.44 93 ASP A N 1
ATOM 704 C CA . ASP A 1 93 ? -1.674 4.275 -6.166 1.00 86.44 93 ASP A CA 1
ATOM 705 C C . ASP A 1 93 ? -3.094 3.840 -5.749 1.00 86.44 93 ASP A C 1
ATOM 707 O O . ASP A 1 93 ? -3.546 4.096 -4.632 1.00 86.44 93 ASP A O 1
ATOM 711 N N . HIS A 1 94 ? -3.791 3.091 -6.609 1.00 81.88 94 HIS A N 1
ATOM 712 C CA . HIS A 1 94 ? -5.146 2.608 -6.322 1.00 81.88 94 HIS A CA 1
ATOM 713 C C . HIS A 1 94 ? -5.208 1.571 -5.178 1.00 81.88 94 HIS A C 1
ATOM 715 O O . HIS A 1 94 ? -6.024 1.752 -4.269 1.00 81.88 94 HIS A O 1
ATOM 721 N N . PRO A 1 95 ? -4.373 0.512 -5.150 1.00 89.50 95 PRO A N 1
ATOM 722 C CA . PRO A 1 95 ? -4.245 -0.381 -4.000 1.00 89.50 95 PRO A CA 1
ATOM 723 C C . PRO A 1 95 ? -3.903 0.339 -2.694 1.00 89.50 95 PRO A C 1
ATOM 725 O O . PRO A 1 95 ? -4.480 0.006 -1.658 1.00 89.50 95 PRO A O 1
ATOM 728 N N . VAL A 1 96 ? -3.006 1.331 -2.730 1.00 90.56 96 VAL A N 1
ATOM 729 C CA . VAL A 1 96 ? -2.617 2.097 -1.534 1.00 90.56 96 VAL A CA 1
ATOM 730 C C . VAL A 1 96 ? -3.809 2.879 -0.985 1.00 90.56 96 VAL A C 1
ATOM 732 O O . VAL A 1 96 ? -4.142 2.729 0.189 1.00 90.56 96 VAL A O 1
ATOM 735 N N . GLN A 1 97 ? -4.532 3.618 -1.830 1.00 91.25 97 GLN A N 1
ATOM 736 C CA . GLN A 1 97 ? -5.738 4.349 -1.415 1.00 91.25 97 GLN A CA 1
ATOM 737 C C . GLN A 1 97 ? -6.840 3.416 -0.884 1.00 91.25 97 GLN A C 1
ATOM 739 O O . GLN A 1 97 ? -7.550 3.739 0.078 1.00 91.25 97 GLN A O 1
ATOM 744 N N . ALA A 1 98 ? -6.990 2.232 -1.487 1.00 91.31 98 ALA A N 1
ATOM 745 C CA . ALA A 1 98 ? -7.925 1.217 -1.011 1.00 91.31 98 ALA A CA 1
ATOM 746 C C . ALA A 1 98 ? -7.527 0.682 0.375 1.00 91.31 98 ALA A C 1
ATOM 748 O O . ALA A 1 98 ? -8.388 0.512 1.242 1.00 91.31 98 ALA A O 1
ATOM 749 N N . LEU A 1 99 ? -6.231 0.461 0.607 1.00 94.00 99 LEU A N 1
ATOM 750 C CA . LEU A 1 99 ? -5.705 0.023 1.896 1.00 94.00 99 LEU A CA 1
ATOM 751 C C . LEU A 1 99 ? -5.889 1.096 2.975 1.00 94.00 99 LEU A C 1
ATOM 753 O O . LEU A 1 99 ? -6.353 0.783 4.070 1.00 94.00 99 LEU A O 1
ATOM 757 N N . GLU A 1 100 ? -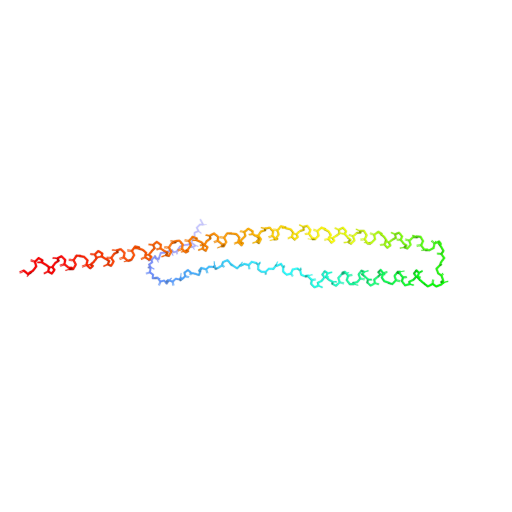5.600 2.360 2.665 1.00 95.69 100 GLU A N 1
ATOM 758 C CA . GLU A 1 100 ? -5.849 3.492 3.567 1.00 95.69 100 GLU A CA 1
ATOM 759 C C . GLU A 1 100 ? -7.329 3.574 3.966 1.00 95.69 100 GLU A C 1
ATOM 761 O O . GLU A 1 100 ? -7.662 3.697 5.148 1.00 95.69 100 GLU A O 1
ATOM 766 N N . SER A 1 101 ? -8.231 3.406 2.994 1.00 95.00 101 SER A N 1
ATOM 767 C CA . SER A 1 101 ? -9.678 3.377 3.235 1.00 95.00 101 SER A CA 1
ATOM 768 C C . SER A 1 101 ? -10.088 2.212 4.145 1.00 95.00 101 SER A C 1
ATOM 770 O O . SER A 1 101 ? -10.889 2.392 5.068 1.00 95.00 101 SER A O 1
ATOM 772 N N . ALA A 1 102 ? -9.519 1.022 3.931 1.00 95.06 102 ALA A N 1
ATOM 773 C CA . ALA A 1 102 ? -9.778 -0.154 4.759 1.00 95.06 102 ALA A CA 1
ATOM 774 C C . ALA A 1 102 ? -9.273 0.030 6.201 1.00 95.06 102 ALA A C 1
ATOM 776 O O . ALA A 1 102 ? -9.971 -0.323 7.157 1.00 95.06 102 ALA A O 1
ATOM 777 N N . ILE A 1 103 ? -8.095 0.636 6.375 1.00 96.19 103 ILE A N 1
ATOM 778 C CA . ILE A 1 103 ? -7.541 0.977 7.692 1.00 96.19 103 ILE A CA 1
ATOM 779 C C . ILE A 1 103 ? -8.475 1.948 8.418 1.00 96.19 103 ILE A C 1
ATOM 781 O O . ILE A 1 103 ? -8.839 1.700 9.572 1.00 96.19 103 ILE A O 1
ATOM 785 N N . GLN A 1 104 ? -8.929 3.007 7.744 1.00 95.38 104 GLN A N 1
ATOM 786 C CA . GLN A 1 104 ? -9.846 3.979 8.338 1.00 95.38 104 GLN A CA 1
ATOM 787 C C . GLN A 1 104 ? -11.177 3.335 8.751 1.00 95.38 104 GLN A C 1
ATOM 789 O O . GLN A 1 104 ? -11.705 3.611 9.832 1.00 95.38 104 GLN A O 1
ATOM 794 N N . GLN A 1 105 ? -11.716 2.434 7.924 1.00 95.69 105 GLN A N 1
ATOM 795 C CA . GLN A 1 105 ? -12.927 1.686 8.259 1.00 95.69 105 GLN A CA 1
ATOM 796 C C . GLN A 1 105 ? -12.725 0.806 9.502 1.00 95.69 105 GLN A C 1
ATOM 798 O O . GLN A 1 105 ? -13.584 0.784 10.386 1.00 95.69 105 GLN A O 1
ATOM 803 N N . SER A 1 106 ? -11.586 0.116 9.602 1.00 95.75 106 SER A N 1
ATOM 804 C CA . SER A 1 106 ? -11.249 -0.709 10.766 1.00 95.75 106 SER A CA 1
ATOM 805 C C . SER A 1 106 ? -11.143 0.120 12.048 1.00 95.75 106 SER A C 1
ATOM 807 O O . SER A 1 106 ? -11.643 -0.294 13.094 1.00 95.75 106 SER A O 1
ATOM 809 N N . GLN A 1 107 ? -10.541 1.309 11.981 1.00 96.44 107 GLN A N 1
ATOM 810 C CA . GLN A 1 107 ? -10.459 2.223 13.124 1.00 96.44 107 GLN A CA 1
ATOM 811 C C . GLN A 1 107 ? -11.850 2.664 13.596 1.00 96.44 107 GLN A C 1
ATOM 813 O O . GLN A 1 107 ? -12.146 2.598 14.788 1.00 96.44 107 GLN A O 1
ATOM 818 N N . ASN A 1 108 ? -12.743 3.020 12.667 1.00 96.00 108 ASN A N 1
ATOM 819 C CA . ASN A 1 108 ? -14.117 3.401 13.001 1.00 96.00 108 ASN A CA 1
ATOM 820 C C . ASN A 1 108 ? -14.880 2.257 13.693 1.00 96.00 108 ASN A C 1
ATOM 822 O O . ASN A 1 108 ? -15.607 2.485 14.664 1.00 96.00 108 ASN A O 1
ATOM 826 N N . LEU A 1 109 ? -14.700 1.019 13.219 1.00 96.56 109 LEU A N 1
ATOM 827 C CA . LEU A 1 109 ? -15.283 -0.166 13.853 1.00 96.56 109 LEU A CA 1
ATOM 828 C C . LEU A 1 109 ? -14.731 -0.386 15.264 1.00 96.56 109 LEU A C 1
ATOM 830 O O . LEU A 1 109 ? -15.504 -0.697 16.169 1.00 96.56 109 LEU A O 1
ATOM 834 N N . HIS A 1 110 ? -13.428 -0.182 15.467 1.00 95.69 110 HIS A N 1
ATOM 835 C CA . HIS A 1 110 ? -12.799 -0.299 16.780 1.00 95.69 110 HIS A CA 1
ATOM 836 C C . HIS A 1 110 ? -13.386 0.706 17.782 1.00 95.69 110 HIS A C 1
ATOM 838 O O . HIS A 1 110 ? -13.884 0.301 18.832 1.00 95.69 110 HIS A O 1
ATOM 844 N N . THR A 1 111 ? -13.459 1.990 17.419 1.00 95.62 111 THR A N 1
ATOM 845 C CA . THR A 1 111 ? -14.067 3.030 18.269 1.00 95.62 111 THR A CA 1
ATOM 846 C C . THR A 1 111 ? -15.545 2.748 18.564 1.00 95.62 111 THR A C 1
ATOM 848 O O . THR A 1 111 ? -16.025 2.945 19.687 1.00 95.62 111 THR A O 1
ATOM 851 N N . SER A 1 112 ? -16.291 2.248 17.573 1.00 96.12 112 SER A N 1
ATOM 852 C CA . SER A 1 112 ? -17.684 1.837 17.772 1.00 96.12 112 SER A CA 1
ATOM 853 C C . SER A 1 112 ? -17.794 0.671 18.760 1.00 96.12 112 SER A C 1
ATOM 855 O O . SER A 1 112 ? -18.689 0.672 19.609 1.00 96.12 112 SER A O 1
ATOM 857 N N . ALA A 1 113 ? -16.898 -0.313 18.672 1.00 94.50 113 ALA A N 1
ATOM 858 C CA . ALA A 1 113 ? -16.873 -1.460 19.573 1.00 94.50 113 ALA A CA 1
ATOM 859 C C . ALA A 1 113 ? -16.558 -1.042 21.019 1.00 94.50 113 ALA A C 1
ATOM 861 O O . ALA A 1 113 ? -17.259 -1.466 21.937 1.00 94.50 113 ALA A O 1
ATOM 862 N N . GLU A 1 114 ? -15.586 -0.152 21.230 1.00 96.69 114 GLU A N 1
ATOM 863 C CA . GLU A 1 114 ? -15.265 0.396 22.557 1.00 96.69 114 GLU A CA 1
ATOM 864 C C . GLU A 1 114 ? -16.448 1.159 23.169 1.00 96.69 114 GLU A C 1
ATOM 866 O O . GLU A 1 114 ? -16.797 0.984 24.344 1.00 96.69 114 GLU A O 1
ATOM 871 N N . THR A 1 115 ? -17.127 1.967 22.352 1.00 96.75 115 THR A N 1
ATOM 872 C CA . THR A 1 115 ? -18.321 2.708 22.778 1.00 96.75 115 THR A CA 1
ATOM 873 C C . THR A 1 115 ? -19.448 1.752 23.174 1.00 96.75 115 THR A C 1
ATOM 875 O O . THR A 1 115 ? -20.108 1.950 24.199 1.00 96.75 115 THR A O 1
ATOM 878 N N . ALA A 1 116 ? -19.670 0.699 22.384 1.00 96.81 116 ALA A N 1
ATOM 879 C CA . ALA A 1 116 ? -20.673 -0.319 22.674 1.00 96.81 116 ALA A CA 1
ATOM 880 C C . ALA A 1 116 ? -20.353 -1.081 23.970 1.00 96.81 116 ALA A C 1
ATOM 882 O O . ALA A 1 116 ? -21.235 -1.227 24.818 1.00 96.81 116 ALA A O 1
ATOM 883 N N . ALA A 1 117 ? -19.095 -1.486 24.165 1.00 97.00 117 ALA A N 1
ATOM 884 C CA . ALA A 1 117 ? -18.645 -2.167 25.377 1.00 97.00 117 ALA A CA 1
ATOM 885 C C . ALA A 1 117 ? -18.843 -1.296 26.627 1.00 97.00 117 ALA A C 1
ATOM 887 O O . ALA A 1 117 ? -19.368 -1.765 27.637 1.00 97.00 117 ALA A O 1
ATOM 888 N N . THR A 1 118 ? -18.523 -0.002 26.538 1.00 97.44 118 THR A N 1
ATOM 889 C CA . THR A 1 118 ? -18.741 0.958 27.632 1.00 97.44 118 THR A CA 1
ATOM 890 C C . THR A 1 118 ? -20.225 1.082 27.981 1.00 97.44 118 THR A C 1
ATOM 892 O O . THR A 1 118 ? -20.607 1.021 29.151 1.00 97.44 118 THR A O 1
ATOM 895 N N . ARG A 1 119 ? -21.099 1.207 26.971 1.00 97.00 119 ARG A N 1
ATOM 896 C CA . ARG A 1 119 ? -22.555 1.252 27.187 1.00 97.00 119 ARG A CA 1
ATOM 897 C C . ARG A 1 119 ? -23.069 -0.029 27.833 1.00 97.00 119 ARG A C 1
ATOM 899 O O . ARG A 1 119 ? -23.873 0.047 28.758 1.00 97.00 119 ARG A O 1
ATOM 906 N N . GLN A 1 120 ? -22.603 -1.186 27.373 1.00 97.19 120 GLN A N 1
ATOM 907 C CA . GLN A 1 120 ? -22.982 -2.475 27.944 1.00 97.19 120 GLN A CA 1
ATOM 908 C C . GLN A 1 120 ? -22.548 -2.596 29.408 1.00 97.19 120 GLN A C 1
ATOM 910 O O . GLN A 1 120 ? -23.358 -2.994 30.244 1.00 97.19 120 GLN A O 1
ATOM 915 N N . GLY A 1 121 ? -21.317 -2.190 29.733 1.00 97.38 121 GLY A N 1
ATOM 916 C CA . GLY A 1 121 ? -20.820 -2.156 31.110 1.00 97.38 121 GLY A CA 1
ATOM 917 C C . GLY A 1 121 ? -21.674 -1.269 32.019 1.00 97.38 121 GLY A C 1
ATOM 918 O O . GLY A 1 121 ? -22.071 -1.696 33.102 1.00 97.38 121 GLY A O 1
ATOM 919 N N . ASN A 1 122 ? -22.044 -0.074 31.551 1.00 97.19 122 ASN A N 1
ATOM 920 C CA . ASN A 1 122 ? -22.902 0.843 32.307 1.00 97.19 122 ASN A CA 1
ATOM 921 C C . ASN A 1 122 ? -24.317 0.289 32.525 1.00 97.19 122 ASN A C 1
ATOM 923 O O . ASN A 1 122 ? -24.870 0.436 33.614 1.00 97.19 122 ASN A O 1
ATOM 927 N N . MET A 1 123 ? -24.903 -0.364 31.515 1.00 97.31 123 MET A N 1
ATOM 928 C CA . MET A 1 123 ? -26.212 -1.015 31.655 1.00 97.31 123 MET A CA 1
ATOM 929 C C . MET A 1 123 ? -26.169 -2.149 32.677 1.00 97.31 123 MET A C 1
ATOM 931 O O . MET A 1 123 ? -27.064 -2.244 33.513 1.00 97.31 123 MET A O 1
ATOM 935 N N . LEU A 1 124 ? -25.120 -2.975 32.639 1.00 97.75 124 LEU A N 1
ATOM 936 C CA . LEU A 1 124 ? -24.945 -4.063 33.595 1.00 97.75 124 LEU A CA 1
ATOM 937 C C . LEU A 1 124 ? -24.801 -3.522 35.020 1.00 97.75 124 LEU A C 1
ATOM 939 O O . LEU A 1 124 ? -25.501 -3.977 35.916 1.00 97.75 124 LEU A O 1
ATOM 943 N N . LEU A 1 125 ? -23.959 -2.504 35.220 1.00 97.25 125 LEU A N 1
ATOM 944 C CA . LEU A 1 125 ? -23.803 -1.863 36.524 1.00 97.25 125 LEU A CA 1
ATOM 945 C C . LEU A 1 125 ? -25.131 -1.280 37.032 1.00 97.25 125 LEU A C 1
ATOM 947 O O . LEU A 1 125 ? -25.482 -1.473 38.194 1.00 97.25 125 LEU A O 1
ATOM 951 N N . GLY A 1 126 ? -25.887 -0.605 36.161 1.00 97.00 126 GLY A N 1
ATOM 952 C CA . GLY A 1 126 ? -27.208 -0.070 36.491 1.00 97.00 126 GLY A CA 1
ATOM 953 C C . GLY A 1 126 ? -28.206 -1.155 36.905 1.00 97.00 126 GLY A C 1
ATOM 954 O O . GLY A 1 126 ? -28.911 -0.982 37.899 1.00 97.00 126 GLY A O 1
ATOM 955 N N . ALA A 1 127 ? -28.230 -2.288 36.197 1.00 97.19 127 ALA A N 1
ATOM 956 C CA . ALA A 1 127 ? -29.065 -3.436 36.547 1.00 97.19 127 ALA A CA 1
ATOM 957 C C . ALA A 1 127 ? -28.695 -4.004 37.926 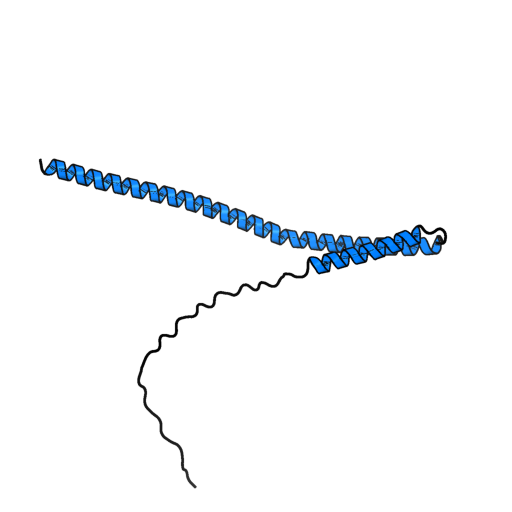1.00 97.19 127 ALA A C 1
ATOM 959 O O . ALA A 1 127 ? -29.573 -4.168 38.769 1.00 97.19 127 ALA A O 1
ATOM 960 N N . THR A 1 128 ? -27.402 -4.193 38.203 1.00 97.25 128 THR A N 1
ATOM 961 C CA . THR A 1 128 ? -26.925 -4.684 39.505 1.00 97.25 128 THR A CA 1
ATOM 962 C C . THR A 1 128 ? -27.294 -3.735 40.650 1.00 97.25 128 THR A C 1
ATOM 964 O O . THR A 1 128 ? -27.702 -4.176 41.724 1.00 97.25 128 THR A O 1
ATOM 967 N N . ILE A 1 129 ? -27.189 -2.418 40.434 1.00 97.50 129 ILE A N 1
ATOM 968 C CA . ILE A 1 129 ? -27.592 -1.414 41.430 1.00 97.50 129 ILE A CA 1
ATOM 969 C C . ILE A 1 129 ? -29.100 -1.494 41.700 1.00 97.50 129 ILE A C 1
ATOM 971 O O . ILE A 1 129 ? -29.514 -1.446 42.859 1.00 97.50 129 ILE A O 1
ATOM 975 N N . LEU A 1 130 ? -29.921 -1.632 40.656 1.00 97.31 130 LEU A N 1
ATOM 976 C CA . LEU A 1 130 ? -31.372 -1.776 40.793 1.00 97.31 130 LEU A CA 1
ATOM 977 C C . LEU A 1 130 ? -31.749 -3.058 41.540 1.00 97.31 130 LEU A C 1
ATOM 979 O O . LEU A 1 130 ? -32.562 -2.999 42.462 1.00 97.31 130 LEU A O 1
ATOM 983 N N . GLU A 1 131 ? -31.139 -4.193 41.196 1.00 97.38 131 GLU A N 1
ATOM 984 C CA . GLU A 1 131 ? -31.340 -5.463 41.903 1.00 97.38 131 GLU A CA 1
ATOM 985 C C . GLU A 1 131 ? -31.012 -5.330 43.393 1.00 97.38 131 GLU A C 1
ATOM 987 O O . GLU A 1 131 ? -31.801 -5.737 44.252 1.00 97.38 131 GLU A O 1
ATOM 992 N N . TYR A 1 132 ? -29.886 -4.690 43.717 1.00 96.94 132 TYR A N 1
ATOM 993 C CA . TYR A 1 132 ? -29.488 -4.459 45.100 1.00 96.94 132 TYR A CA 1
ATOM 994 C C . TYR A 1 132 ? -30.444 -3.510 45.840 1.00 96.94 132 TYR A C 1
ATOM 996 O O . TYR A 1 132 ? -30.807 -3.767 46.990 1.00 96.94 132 TYR A O 1
ATOM 1004 N N . ALA A 1 133 ? -30.910 -2.443 45.186 1.00 96.88 133 ALA A N 1
ATOM 1005 C CA . ALA A 1 133 ? -31.885 -1.520 45.763 1.00 96.88 133 ALA A CA 1
ATOM 1006 C C . ALA A 1 133 ? -33.227 -2.212 46.063 1.00 96.88 133 ALA A C 1
ATOM 1008 O O . ALA A 1 133 ? -33.804 -2.005 47.134 1.00 96.88 133 ALA A O 1
ATOM 1009 N N . VAL A 1 134 ? -33.703 -3.073 45.156 1.00 97.06 134 VAL A N 1
ATOM 1010 C CA . VAL A 1 134 ? -34.911 -3.890 45.360 1.00 97.06 134 VAL A CA 1
ATOM 1011 C C . VAL A 1 134 ? -34.722 -4.856 46.529 1.00 97.06 134 VAL A C 1
ATOM 1013 O O . VAL A 1 134 ? -35.597 -4.952 47.391 1.00 97.06 134 VAL A O 1
ATOM 1016 N N . TYR A 1 135 ? -33.570 -5.528 46.605 1.00 96.31 135 TYR A N 1
ATOM 1017 C CA . TYR A 1 135 ? -33.240 -6.410 47.723 1.00 96.31 135 TYR A CA 1
ATOM 1018 C C . TYR A 1 135 ? -33.278 -5.672 49.068 1.00 96.31 135 TYR A C 1
ATOM 1020 O O . TYR A 1 135 ? -33.924 -6.141 50.006 1.00 96.31 135 TYR A O 1
ATOM 1028 N N . LEU A 1 136 ? -32.633 -4.505 49.166 1.00 96.25 136 LEU A N 1
ATOM 1029 C CA . LEU A 1 136 ? -32.622 -3.708 50.394 1.00 96.25 136 LEU A CA 1
ATOM 1030 C C . LEU A 1 136 ? -34.027 -3.268 50.809 1.00 96.25 136 LEU A C 1
ATOM 1032 O O . LEU A 1 136 ? -34.387 -3.414 51.977 1.00 96.25 136 LEU A O 1
ATOM 1036 N N . ARG A 1 137 ? -34.836 -2.786 49.858 1.00 95.81 137 ARG A N 1
ATOM 1037 C CA . ARG A 1 137 ? -36.227 -2.395 50.116 1.00 95.81 137 ARG A CA 1
ATOM 1038 C C . ARG A 1 137 ? -37.036 -3.556 50.698 1.00 95.81 137 ARG A C 1
ATOM 1040 O O . ARG A 1 137 ? -37.723 -3.396 51.705 1.00 95.81 137 ARG A O 1
ATOM 1047 N N . HIS A 1 138 ? -36.896 -4.738 50.111 1.00 95.25 138 HIS A N 1
ATOM 1048 C CA . HIS A 1 138 ? -37.575 -5.943 50.581 1.00 95.25 138 HIS A CA 1
ATOM 1049 C C . HIS A 1 138 ? -37.152 -6.352 51.998 1.00 95.25 138 HIS A C 1
ATOM 1051 O O . HIS A 1 138 ? -37.974 -6.811 52.786 1.00 95.25 138 HIS A O 1
ATOM 1057 N N . GLN A 1 139 ? -35.878 -6.165 52.355 1.00 94.06 139 GLN A N 1
ATOM 1058 C CA . GLN A 1 139 ? -35.399 -6.409 53.721 1.00 94.06 139 GLN A CA 1
ATOM 1059 C C . GLN A 1 139 ? -35.977 -5.405 54.724 1.00 94.06 139 GLN A C 1
ATOM 1061 O O . GLN A 1 139 ? -36.291 -5.788 55.849 1.00 94.06 139 GLN A O 1
ATOM 1066 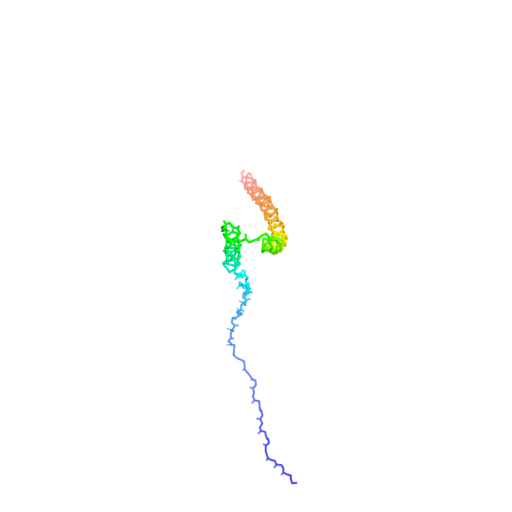N N . THR A 1 140 ? -36.134 -4.136 54.332 1.00 92.56 140 THR A N 1
ATOM 1067 C CA . THR A 1 140 ? -36.730 -3.111 55.203 1.00 92.56 140 THR A CA 1
ATOM 1068 C C . THR A 1 140 ? -38.229 -3.298 55.408 1.00 92.56 140 THR A C 1
ATOM 1070 O O . THR A 1 140 ? -38.703 -3.064 56.507 1.00 92.56 140 THR A O 1
ATOM 1073 N N . GLU A 1 141 ? -38.966 -3.767 54.398 1.00 89.19 141 GLU A N 1
ATOM 1074 C CA . GLU A 1 141 ? -40.414 -4.023 54.502 1.00 89.19 141 GLU A CA 1
ATOM 1075 C C . GLU A 1 141 ? -40.745 -5.276 55.340 1.00 89.19 141 GLU A C 1
ATOM 1077 O O . GLU A 1 141 ? -41.888 -5.465 55.751 1.00 89.19 141 GLU A O 1
ATOM 1082 N N . ARG A 1 142 ? -39.756 -6.142 55.603 1.00 82.19 142 ARG A N 1
ATOM 1083 C CA . ARG A 1 142 ? -39.896 -7.358 56.424 1.00 82.19 142 ARG A CA 1
ATOM 1084 C C . ARG A 1 142 ? -39.517 -7.182 57.901 1.00 82.19 142 ARG A C 1
ATOM 1086 O O . ARG A 1 142 ? -39.653 -8.147 58.652 1.00 82.19 142 ARG A O 1
ATOM 1093 N N . ARG A 1 143 ? -38.994 -6.021 58.299 1.00 64.38 143 ARG A N 1
ATOM 1094 C CA . ARG A 1 143 ? -38.622 -5.695 59.686 1.00 64.38 143 ARG A CA 1
ATOM 1095 C C . ARG A 1 143 ? -39.675 -4.809 60.330 1.00 64.38 143 ARG A C 1
ATOM 1097 O O . ARG A 1 143 ? -39.889 -5.002 61.544 1.00 64.38 143 ARG A O 1
#

Sequence (143 aa):
MDDFLRPPPVTQGPHGATMRSKTMMPTSPISTEVSEASELTGYEETIGWMREDLHILTASSVTEADFIPLVEDLKSTIRSEVAALKAEVTTLDHPVQALESAIQQSQNLHTSAETAATRQGNMLLGATILEYAVYLRHQTERR

pLDDT: mean 73.34, std 21.75, range [31.98, 97.75]

Organism: Pelobates cultripes (NCBI:txid61616)

Foldseek 3Di:
DDDDDDDDDDDDDDDDDPDDPPPPDPPDPPPPPPPPPPVVVVVVVLVVVLVVLVVVLPDPPDDPVNNVVSVVVSVVSVVVVVVVVVVVVVVVVVVVVVVVVVVVVVVVVVVVVVVVVVVVVVVVVVVVVVVVVVVVVVVVVVD

Solvent-accessible surface area (backbone atoms only — not comparable to full-atom values): 8841 Å² total; per-residue (Å²): 135,80,82,89,81,86,88,89,84,90,84,89,84,92,80,89,75,90,76,75,83,75,79,77,70,82,77,72,84,86,75,77,85,75,46,69,70,58,54,52,52,51,52,54,49,54,50,50,52,55,49,50,54,52,50,54,72,70,40,96,80,66,48,77,82,61,46,56,61,54,51,53,48,52,56,48,52,52,53,52,51,54,51,50,53,52,52,52,56,57,61,50,51,57,59,51,55,52,48,54,52,51,52,54,52,51,51,52,51,50,56,50,48,54,51,50,51,51,53,50,52,51,51,50,53,51,50,54,52,50,54,51,51,52,52,52,52,55,56,61,77,73,108